Protein AF-A0A256XP53-F1 (afdb_monomer)

Solvent-accessible surface area (backbone atoms only — not comparable to full-atom values): 7440 Å² total; per-residue (Å²): 114,80,74,88,47,77,53,42,44,80,47,80,49,48,37,29,49,24,38,98,88,50,77,44,79,50,89,42,52,37,27,46,34,37,50,77,28,90,79,28,88,55,50,32,39,38,39,43,21,59,75,52,27,47,53,36,41,58,83,42,72,49,48,24,40,36,38,28,53,75,47,19,35,37,41,33,50,75,62,89,32,50,25,71,87,81,65,47,53,44,55,34,40,36,44,38,18,52,67,62,14,58,54,66,29,70,75,39,70,50,61,30,41,40,39,22,36,71,41,9,37,34,38,37,60,47,68,77,51,43,51,47,47,48,64,55,53,51,63,69,73,78,108

Foldseek 3Di:
DPPDDPQWAWAPKWKWFDAPPDIHTFDWTKTFHCDPPPPRPATWIWTQGQQCCLFAPAPDKFKFKWFQDQQKIKTATPDWTARNPPRTITGIMIIGGNVLSPLLHHGDMAMWMWHHRRRTIIIHGPPVSRVSVCVVVVVVVVD

Secondary structure (DSSP, 8-state):
---S-TTEEEE--EEEEE-SS-EEEE--EEEEE-TTSTT-SS-EEEEE-GGGGGTS-TT-EEEEEEEEETTEEEEEESS-EE-TTT--EE-EEEEE-HHHHHHH-TT-EEEEEEEEETTEEEEEPPHHHHHHHHHHHHHHH--

pLDDT: mean 87.46, std 10.66, range [42.25, 97.56]

Radius of gyration: 14.32 Å; Cα contacts (8 Å, |Δi|>4): 340; chains: 1; bounding box: 31×29×40 Å

Mean predicted aligned error: 5.29 Å

Structure (mmCIF, N/CA/C/O backbone):
data_AF-A0A256XP53-F1
#
_entry.id   AF-A0A256XP53-F1
#
loop_
_atom_site.group_PDB
_atom_site.id
_atom_site.type_symbol
_atom_site.label_atom_id
_atom_site.label_alt_id
_atom_site.label_comp_id
_atom_site.label_asym_id
_atom_site.label_entity_id
_atom_site.label_seq_id
_atom_site.pdbx_PDB_ins_code
_atom_site.Cartn_x
_atom_site.Cartn_y
_atom_site.Cartn_z
_atom_site.occupancy
_atom_site.B_iso_or_equiv
_atom_site.auth_seq_id
_atom_site.auth_comp_id
_atom_site.auth_asym_id
_atom_site.auth_atom_id
_atom_site.pdbx_PDB_model_num
ATOM 1 N N . MET A 1 1 ? 7.093 -15.272 1.896 1.00 51.28 1 MET A N 1
ATOM 2 C CA . MET A 1 1 ? 5.644 -15.003 2.001 1.00 51.28 1 MET A CA 1
ATOM 3 C C . MET A 1 1 ? 5.202 -15.501 3.355 1.00 51.28 1 MET A C 1
ATOM 5 O O . MET A 1 1 ? 5.657 -16.571 3.744 1.00 51.28 1 MET A O 1
ATOM 9 N N . THR A 1 2 ? 4.457 -14.698 4.109 1.00 56.78 2 THR A N 1
ATOM 10 C CA . THR A 1 2 ? 4.127 -15.032 5.507 1.00 56.78 2 THR A CA 1
ATOM 11 C C . THR A 1 2 ? 2.700 -15.540 5.680 1.00 56.78 2 THR A C 1
ATOM 13 O O . THR A 1 2 ? 2.356 -15.898 6.799 1.00 56.78 2 THR A O 1
ATOM 16 N N . GLY A 1 3 ? 1.909 -15.630 4.599 1.00 58.72 3 GLY A N 1
ATOM 17 C CA . GLY A 1 3 ? 0.571 -16.235 4.607 1.00 58.72 3 GLY A CA 1
ATOM 18 C C . GLY A 1 3 ? -0.399 -15.561 5.589 1.00 58.72 3 GLY A C 1
ATOM 19 O O . GLY A 1 3 ? -0.042 -14.548 6.211 1.00 58.72 3 GLY A O 1
ATOM 20 N N . PRO A 1 4 ? -1.624 -16.089 5.744 1.00 64.00 4 PRO A N 1
ATOM 21 C CA . PRO A 1 4 ? -2.510 -15.701 6.832 1.00 64.00 4 PRO A CA 1
ATOM 22 C C . PRO A 1 4 ? -1.939 -16.210 8.164 1.00 64.00 4 PRO A C 1
ATOM 24 O O . PRO A 1 4 ? -1.595 -17.381 8.312 1.00 64.00 4 PRO A O 1
ATOM 27 N N . GLY A 1 5 ? -1.825 -15.314 9.139 1.00 66.88 5 GLY A N 1
ATOM 28 C CA . GLY A 1 5 ? -1.360 -15.607 10.493 1.00 66.88 5 GLY A CA 1
ATOM 29 C C . GLY A 1 5 ? -2.073 -14.703 11.501 1.00 66.88 5 GLY A C 1
ATOM 30 O O . GLY A 1 5 ? -2.759 -13.765 11.084 1.00 66.88 5 GLY A O 1
ATOM 31 N N . PRO A 1 6 ? -1.934 -14.950 12.816 1.00 66.62 6 PRO A N 1
ATOM 32 C CA . PRO A 1 6 ? -2.595 -14.146 13.842 1.00 66.62 6 PRO A CA 1
ATOM 33 C C . PRO A 1 6 ? -2.339 -12.648 13.619 1.00 66.62 6 PRO A C 1
ATOM 35 O O . PRO A 1 6 ? -1.186 -12.236 13.478 1.00 66.62 6 PRO A O 1
ATOM 38 N N . GLY A 1 7 ? -3.413 -11.851 13.544 1.00 75.25 7 GLY A N 1
ATOM 39 C CA . GLY A 1 7 ? -3.369 -10.398 13.323 1.00 75.25 7 GLY A CA 1
ATOM 40 C C . GLY A 1 7 ? -3.162 -9.923 11.882 1.00 75.25 7 GLY A C 1
ATOM 41 O O . GLY A 1 7 ? -2.980 -8.722 11.669 1.00 75.25 7 GLY A O 1
ATOM 42 N N . LYS A 1 8 ? -3.199 -10.825 10.895 1.00 83.06 8 LYS A N 1
ATOM 43 C CA . LYS A 1 8 ? -3.342 -10.468 9.480 1.00 83.06 8 LYS A CA 1
ATOM 44 C C . LYS A 1 8 ? -4.773 -10.686 9.021 1.00 83.06 8 LYS A C 1
ATOM 46 O O . LYS A 1 8 ? -5.253 -11.814 8.973 1.00 83.06 8 LYS A O 1
ATOM 51 N N . ILE A 1 9 ? -5.418 -9.599 8.637 1.00 88.00 9 ILE A N 1
ATOM 52 C CA . ILE A 1 9 ? -6.801 -9.60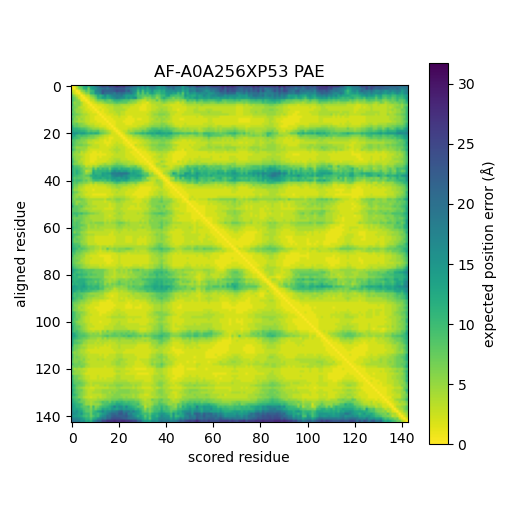0 8.179 1.00 88.00 9 ILE A CA 1
ATOM 53 C C . ILE A 1 9 ? -6.803 -9.583 6.650 1.00 88.00 9 ILE A C 1
ATOM 55 O O . ILE A 1 9 ? -6.280 -8.622 6.079 1.00 88.00 9 ILE A O 1
ATOM 59 N N . PRO A 1 10 ? -7.324 -10.623 5.975 1.00 90.69 10 PRO A N 1
ATOM 60 C CA . PRO A 1 10 ? -7.422 -10.630 4.522 1.00 90.69 10 PRO A CA 1
ATOM 61 C C . PRO A 1 10 ? -8.425 -9.577 4.054 1.00 90.69 10 PRO A C 1
ATOM 63 O O . PRO A 1 10 ? -9.488 -9.421 4.648 1.00 90.69 10 PRO A O 1
ATOM 66 N N . LEU A 1 11 ? -8.086 -8.874 2.977 1.00 91.12 11 LEU A N 1
ATOM 67 C CA . LEU A 1 11 ? -8.957 -7.893 2.340 1.00 91.12 11 LEU A CA 1
ATOM 68 C C . LEU A 1 11 ? -9.340 -8.381 0.947 1.00 91.12 11 LEU A C 1
ATOM 70 O O . LEU A 1 11 ? -8.467 -8.773 0.168 1.00 91.12 11 LEU A O 1
ATOM 74 N N . ASP A 1 12 ? -10.627 -8.292 0.604 1.00 92.69 12 ASP A N 1
ATOM 75 C CA . ASP A 1 12 ? -11.055 -8.461 -0.785 1.00 92.69 12 ASP A CA 1
ATOM 76 C C . ASP A 1 12 ? -10.555 -7.263 -1.598 1.00 92.69 12 ASP A C 1
ATOM 78 O O . ASP A 1 12 ? -11.056 -6.134 -1.484 1.00 92.69 12 ASP A O 1
ATOM 82 N N . ALA A 1 13 ? -9.481 -7.493 -2.353 1.00 95.12 13 ALA A N 1
ATOM 83 C CA . ALA A 1 13 ? -8.784 -6.451 -3.073 1.00 95.12 13 ALA A CA 1
ATOM 84 C C . ALA A 1 13 ? -8.231 -6.934 -4.414 1.00 95.12 13 ALA A C 1
ATOM 86 O O . ALA A 1 13 ? -7.671 -8.021 -4.546 1.00 95.12 13 ALA A O 1
ATOM 87 N N . LYS A 1 14 ? -8.309 -6.062 -5.421 1.00 96.31 14 LYS A N 1
ATOM 88 C CA . LYS A 1 14 ? -7.642 -6.249 -6.716 1.00 96.31 14 LYS A CA 1
ATOM 89 C C . LYS A 1 14 ? -6.512 -5.245 -6.854 1.00 96.31 14 LYS A C 1
ATOM 91 O O . LYS A 1 14 ? -6.719 -4.040 -6.706 1.00 96.31 14 LYS A O 1
ATOM 96 N N . VAL A 1 15 ? -5.323 -5.732 -7.186 1.00 96.12 15 VAL A N 1
ATOM 97 C CA . VAL A 1 15 ? -4.121 -4.902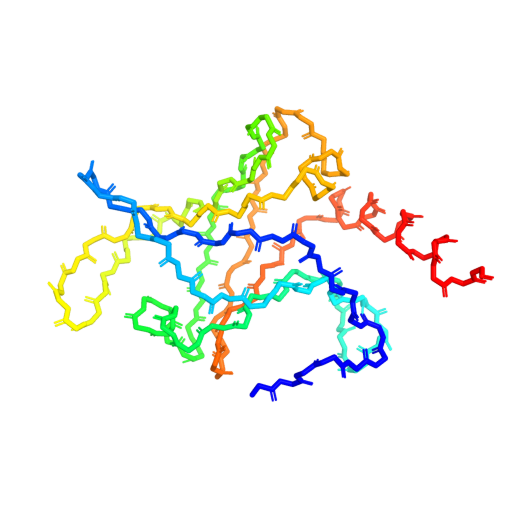 -7.285 1.00 96.12 15 VAL A CA 1
ATOM 98 C C . VAL A 1 15 ? -3.726 -4.696 -8.743 1.00 96.12 15 VAL A C 1
ATOM 100 O O . VAL A 1 15 ? -3.781 -5.613 -9.565 1.00 96.12 15 VAL A O 1
ATOM 103 N N . TYR A 1 16 ? -3.329 -3.468 -9.073 1.00 94.94 16 TYR A N 1
ATOM 104 C CA . TYR A 1 16 ? -2.917 -3.106 -10.421 1.00 94.94 16 TYR A CA 1
ATOM 105 C C . TYR A 1 16 ? -1.682 -2.215 -10.423 1.00 94.94 16 TYR A C 1
ATOM 107 O O . TYR A 1 16 ? -1.628 -1.201 -9.725 1.00 94.94 16 TYR A O 1
ATOM 115 N N . LEU A 1 17 ? -0.737 -2.532 -11.301 1.00 92.44 17 LEU A N 1
ATOM 116 C CA . LEU A 1 17 ? 0.361 -1.647 -11.666 1.00 92.44 17 LEU A CA 1
ATOM 117 C C . LEU A 1 17 ? -0.061 -0.818 -12.871 1.00 92.44 17 LEU A C 1
ATOM 119 O O . LEU A 1 17 ? -0.601 -1.340 -13.845 1.00 92.44 17 LEU A O 1
ATOM 123 N N . THR A 1 18 ? 0.174 0.488 -12.823 1.00 92.75 18 THR A N 1
ATOM 124 C CA . THR A 1 18 ? -0.179 1.368 -13.941 1.00 92.75 18 THR A CA 1
ATOM 125 C C . THR A 1 18 ? 1.032 2.117 -14.463 1.00 92.75 18 THR A C 1
ATOM 127 O O . THR A 1 18 ? 1.825 2.679 -13.702 1.00 92.75 18 THR A O 1
ATOM 130 N N . SER A 1 19 ? 1.146 2.140 -15.785 1.00 88.44 19 SER A N 1
ATOM 131 C CA . SER A 1 19 ? 2.053 2.995 -16.538 1.00 88.44 19 SER A CA 1
ATOM 132 C C . SER A 1 19 ? 1.265 4.141 -17.179 1.00 88.44 19 SER A C 1
ATOM 134 O O . SER A 1 19 ? 0.075 4.319 -16.918 1.00 88.44 19 SER A O 1
ATOM 136 N N . THR A 1 20 ? 1.915 4.948 -18.019 1.00 85.38 20 THR A N 1
ATOM 137 C CA . THR A 1 20 ? 1.233 6.018 -18.767 1.00 85.38 20 THR A CA 1
ATOM 138 C C . THR A 1 20 ? 0.124 5.479 -19.683 1.00 85.38 20 THR A C 1
ATOM 140 O O . THR A 1 20 ? -0.893 6.143 -19.844 1.00 85.38 20 THR A O 1
ATOM 143 N N . PHE A 1 21 ? 0.300 4.287 -20.261 1.00 82.44 21 PHE A N 1
ATOM 144 C CA . PHE A 1 21 ? -0.568 3.777 -21.334 1.00 82.44 21 PHE A CA 1
ATOM 145 C C . PHE A 1 21 ? -1.260 2.452 -21.003 1.00 82.44 21 PHE A C 1
ATOM 147 O O . PHE A 1 21 ? -2.072 1.977 -21.790 1.00 82.44 21 PHE A O 1
ATOM 154 N N . ARG A 1 22 ? -0.917 1.811 -19.880 1.00 86.50 22 ARG A N 1
ATOM 155 C CA . ARG A 1 22 ? -1.426 0.478 -19.531 1.00 86.50 22 ARG A CA 1
ATOM 156 C C . ARG A 1 22 ? -1.728 0.367 -18.039 1.00 86.50 22 ARG A C 1
ATOM 158 O O . ARG A 1 22 ? -1.037 0.953 -17.207 1.00 86.50 22 ARG A O 1
ATOM 165 N N . ARG A 1 23 ? -2.741 -0.437 -17.713 1.00 89.62 23 ARG A N 1
ATOM 166 C CA . ARG A 1 23 ? -3.055 -0.916 -16.362 1.00 89.62 23 ARG A CA 1
ATOM 167 C C . ARG A 1 23 ? -2.951 -2.436 -16.386 1.00 89.62 23 ARG A C 1
ATOM 169 O O . ARG A 1 23 ? -3.724 -3.084 -17.079 1.00 89.62 23 ARG A O 1
ATOM 176 N N . LEU A 1 24 ? -1.991 -2.979 -15.652 1.00 90.44 24 LEU A N 1
ATOM 177 C CA . LEU A 1 24 ? -1.761 -4.410 -15.524 1.00 90.44 24 LEU A CA 1
ATOM 178 C C . LEU A 1 24 ? -2.343 -4.880 -14.194 1.00 90.44 24 LEU A C 1
ATOM 180 O O . LEU A 1 24 ? -1.952 -4.370 -13.145 1.00 90.44 24 LEU A O 1
ATOM 184 N N . ARG A 1 25 ? -3.281 -5.828 -14.234 1.00 92.75 25 ARG A N 1
ATOM 185 C CA . ARG A 1 25 ? -3.745 -6.522 -13.028 1.00 92.75 25 ARG A CA 1
ATOM 186 C C . ARG A 1 25 ? -2.692 -7.550 -12.632 1.00 92.75 25 ARG A C 1
ATOM 188 O O . ARG A 1 25 ? -2.268 -8.325 -13.482 1.00 92.75 25 ARG A O 1
ATOM 195 N N . ILE A 1 26 ? -2.313 -7.552 -11.361 1.00 91.69 26 ILE A N 1
ATOM 196 C CA . ILE A 1 26 ? -1.389 -8.530 -10.781 1.00 91.69 26 ILE A CA 1
ATOM 197 C C . ILE A 1 26 ? -2.121 -9.338 -9.711 1.00 91.69 26 ILE A C 1
ATOM 199 O O . ILE A 1 26 ? -3.018 -8.814 -9.042 1.00 91.69 26 ILE A O 1
ATOM 203 N N . ASN A 1 27 ? -1.810 -10.631 -9.620 1.00 91.56 27 ASN A N 1
ATOM 204 C CA . ASN A 1 27 ? -2.493 -11.530 -8.701 1.00 91.56 27 ASN A CA 1
ATOM 205 C C . ASN A 1 27 ? -1.836 -11.447 -7.327 1.00 91.56 27 ASN A C 1
ATOM 207 O O . ASN A 1 27 ? -0.803 -12.063 -7.096 1.00 91.56 27 ASN A O 1
ATOM 211 N N . CYS A 1 28 ? -2.430 -10.656 -6.441 1.00 92.94 28 CYS A N 1
ATOM 212 C CA . CYS A 1 28 ? -1.8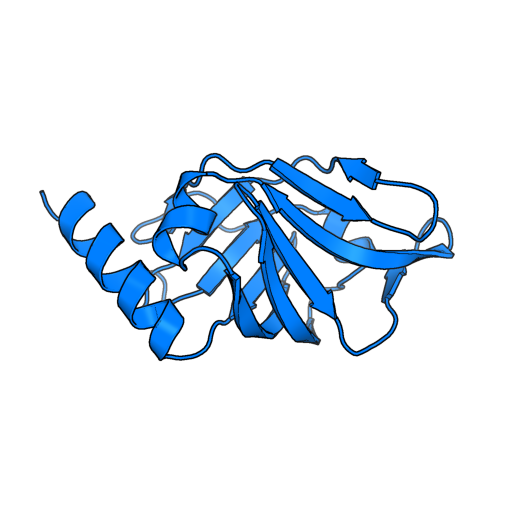56 -10.385 -5.137 1.00 92.94 28 CYS A CA 1
ATOM 213 C C . CYS A 1 28 ? -2.858 -10.688 -4.036 1.00 92.94 28 CYS A C 1
ATOM 215 O O . CYS A 1 28 ? -4.045 -10.390 -4.173 1.00 92.94 28 CYS A O 1
ATOM 217 N N . GLU A 1 29 ? -2.348 -11.176 -2.916 1.00 94.50 29 GLU A N 1
ATOM 218 C CA . GLU A 1 29 ? -3.099 -11.246 -1.672 1.00 94.50 29 GLU A CA 1
ATOM 219 C C . GLU A 1 29 ? -2.832 -9.979 -0.860 1.00 94.50 29 GLU A C 1
ATOM 221 O O . GLU A 1 29 ? -1.687 -9.537 -0.721 1.00 94.50 29 GLU A O 1
ATOM 226 N N . VAL A 1 30 ? -3.892 -9.364 -0.343 1.00 94.56 30 VAL A N 1
ATOM 227 C CA . VAL A 1 30 ? -3.795 -8.108 0.400 1.00 94.56 30 VAL A CA 1
ATOM 228 C C . VAL A 1 30 ? -4.261 -8.339 1.824 1.00 94.56 30 VAL A C 1
ATOM 230 O O . VAL A 1 30 ? -5.346 -8.869 2.052 1.00 94.56 30 VAL A O 1
ATOM 233 N N . TYR A 1 31 ? -3.444 -7.914 2.781 1.00 92.56 31 TYR A N 1
ATOM 234 C CA . TYR A 1 31 ? -3.701 -8.114 4.198 1.00 92.56 31 TYR A CA 1
ATOM 235 C C . TYR A 1 31 ? -3.526 -6.808 4.964 1.00 92.56 31 TYR A C 1
ATOM 237 O O . TYR A 1 31 ? -2.552 -6.085 4.758 1.00 92.56 31 TYR A O 1
ATOM 245 N N . LEU A 1 32 ? -4.415 -6.518 5.907 1.00 90.75 32 LEU A N 1
ATOM 246 C CA . LEU A 1 32 ? -4.128 -5.545 6.951 1.00 90.75 32 LEU A CA 1
ATOM 247 C C . LEU A 1 32 ? -3.399 -6.256 8.090 1.00 90.75 32 LEU A C 1
ATOM 249 O O . LEU A 1 32 ? -3.952 -7.134 8.745 1.00 90.75 32 LEU A O 1
ATOM 253 N N . HIS A 1 33 ? -2.155 -5.869 8.332 1.00 88.38 33 HIS A N 1
ATOM 254 C CA . HIS A 1 33 ? -1.339 -6.437 9.390 1.00 88.38 33 HIS A CA 1
ATOM 255 C C . HIS A 1 33 ? -1.396 -5.527 10.614 1.00 88.38 33 HIS A C 1
ATOM 257 O O . HIS A 1 33 ? -0.915 -4.393 10.569 1.00 88.38 33 HIS A O 1
ATOM 263 N N . LEU A 1 34 ? -2.009 -6.000 11.699 1.00 83.81 34 LEU A N 1
ATOM 264 C CA . LEU A 1 34 ? -2.213 -5.220 12.914 1.00 83.81 34 LEU A CA 1
ATOM 265 C C . LEU A 1 34 ? -0.951 -5.146 13.783 1.00 83.81 34 LEU A C 1
ATOM 267 O O . LEU A 1 34 ? -0.208 -6.113 13.940 1.00 83.81 34 LEU A O 1
ATOM 271 N N . LYS A 1 35 ? -0.731 -3.980 14.399 1.00 82.06 35 LYS A N 1
ATOM 272 C CA . LYS A 1 35 ? 0.315 -3.768 15.405 1.00 82.06 35 LYS A CA 1
ATOM 273 C C . LYS A 1 35 ? 0.170 -4.766 16.560 1.00 82.06 35 LYS A C 1
ATOM 275 O O . LYS A 1 35 ? -0.934 -5.014 17.025 1.00 82.06 35 LYS A O 1
ATOM 280 N N . GLY A 1 36 ? 1.297 -5.254 17.074 1.00 74.62 36 GLY A N 1
ATOM 281 C CA . GLY A 1 36 ? 1.353 -6.156 18.231 1.00 74.62 36 GLY A CA 1
ATOM 282 C C . GLY A 1 36 ? 1.260 -7.635 17.861 1.00 74.62 36 GLY A C 1
ATOM 283 O O . GLY A 1 36 ? 1.685 -8.480 18.642 1.00 74.62 36 GLY A O 1
ATOM 284 N N . TYR A 1 37 ? 0.820 -7.941 16.644 1.00 70.56 37 TYR A N 1
ATOM 285 C CA . TYR A 1 37 ? 0.790 -9.292 16.107 1.00 70.56 37 TYR A CA 1
ATOM 286 C C . TYR A 1 37 ? 2.011 -9.559 15.228 1.00 70.56 37 TYR A C 1
ATOM 288 O O . TYR A 1 37 ? 2.519 -8.649 14.577 1.00 70.56 37 TYR A O 1
ATOM 296 N N . SER A 1 38 ? 2.526 -10.793 15.239 1.00 72.00 38 SER A N 1
ATOM 297 C CA . SER A 1 38 ? 3.674 -11.228 14.419 1.00 72.00 38 SER A CA 1
ATOM 298 C C . SER A 1 38 ? 4.875 -10.254 14.425 1.00 72.00 38 SER A C 1
ATOM 300 O O . SER A 1 38 ? 5.524 -10.035 13.404 1.00 72.00 38 SER A O 1
ATOM 302 N N . HIS A 1 39 ? 5.165 -9.640 15.582 1.00 70.69 39 HIS A N 1
ATOM 303 C CA . HIS A 1 39 ? 6.199 -8.607 15.787 1.00 70.69 39 HIS A CA 1
ATOM 304 C C . HIS A 1 39 ? 6.012 -7.286 15.009 1.00 70.69 39 HIS A C 1
ATOM 306 O O . HIS A 1 39 ? 6.930 -6.457 14.964 1.00 70.69 39 HIS A O 1
ATOM 312 N N . ALA A 1 40 ? 4.832 -7.027 14.439 1.00 71.88 40 ALA A N 1
ATOM 313 C CA . ALA A 1 40 ? 4.526 -5.769 13.774 1.00 71.88 40 ALA A CA 1
ATOM 314 C C . ALA A 1 40 ? 4.531 -4.605 14.778 1.00 71.88 40 ALA A C 1
ATOM 316 O O . ALA A 1 40 ? 3.662 -4.475 15.643 1.00 71.88 40 ALA A O 1
ATOM 317 N N . ARG A 1 41 ? 5.513 -3.707 14.644 1.00 76.00 41 ARG A N 1
ATOM 318 C CA . ARG A 1 41 ? 5.623 -2.503 15.489 1.00 76.00 41 ARG A CA 1
ATOM 319 C C . ARG A 1 41 ? 4.553 -1.455 15.172 1.00 76.00 41 ARG A C 1
ATOM 321 O O . ARG A 1 41 ? 4.221 -0.641 16.033 1.00 76.00 41 ARG A O 1
ATOM 328 N N . VAL A 1 42 ? 4.025 -1.474 13.949 1.00 82.56 42 VAL A N 1
ATOM 329 C CA . VAL A 1 42 ? 2.987 -0.569 13.441 1.00 82.56 42 VAL A CA 1
ATOM 330 C C . VAL A 1 42 ? 2.036 -1.336 12.527 1.00 82.56 42 VAL A C 1
ATOM 332 O O . VAL A 1 42 ? 2.470 -2.253 11.826 1.00 82.56 42 VAL A O 1
ATOM 335 N N . THR A 1 43 ? 0.761 -0.941 12.513 1.00 86.12 43 THR A N 1
ATOM 336 C CA . THR A 1 43 ? -0.198 -1.479 11.543 1.00 86.12 43 THR A CA 1
ATOM 337 C C . THR A 1 43 ? 0.200 -1.032 10.136 1.00 86.12 43 THR A C 1
ATOM 339 O O . THR A 1 43 ? 0.605 0.115 9.942 1.00 86.12 43 THR A O 1
ATOM 342 N N . HIS A 1 44 ? 0.115 -1.925 9.158 1.00 91.56 44 HIS A N 1
ATOM 343 C CA . HIS A 1 44 ? 0.433 -1.637 7.759 1.00 91.56 44 HIS A CA 1
ATOM 344 C C . HIS A 1 44 ? -0.387 -2.526 6.821 1.00 91.56 44 HIS A C 1
ATOM 346 O O . HIS A 1 44 ? -0.912 -3.557 7.233 1.00 91.56 44 HIS A O 1
ATOM 352 N N . LEU A 1 45 ? -0.503 -2.116 5.559 1.00 93.88 45 LEU A N 1
ATOM 353 C CA . LEU A 1 45 ? -1.124 -2.925 4.513 1.00 93.88 45 LEU A CA 1
ATOM 354 C C . LEU A 1 45 ? -0.049 -3.759 3.821 1.00 93.88 45 LEU A C 1
ATOM 356 O O . LEU A 1 45 ? 0.840 -3.208 3.177 1.00 93.88 45 LEU A O 1
ATOM 360 N N . ASP A 1 46 ? -0.138 -5.069 3.938 1.00 94.62 46 ASP A N 1
ATOM 361 C CA . ASP A 1 46 ? 0.682 -6.022 3.212 1.00 94.62 46 ASP A CA 1
ATOM 362 C C . ASP A 1 46 ? 0.058 -6.327 1.848 1.00 94.62 46 ASP A C 1
ATOM 364 O O . ASP A 1 46 ? -1.135 -6.590 1.740 1.00 94.62 46 ASP A O 1
ATOM 368 N N . ILE A 1 47 ? 0.879 -6.305 0.800 1.00 95.12 47 ILE A N 1
ATOM 369 C CA . ILE A 1 47 ? 0.515 -6.736 -0.551 1.00 95.12 47 ILE A CA 1
ATOM 370 C C . ILE A 1 47 ? 1.514 -7.824 -0.938 1.00 95.12 47 ILE A C 1
ATOM 372 O O . ILE A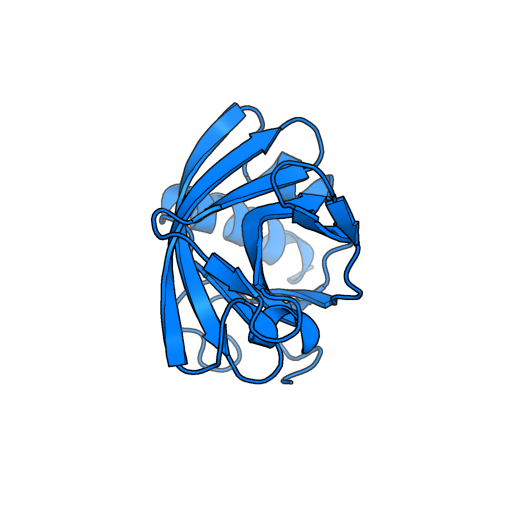 1 47 ? 2.672 -7.533 -1.249 1.00 95.12 47 ILE A O 1
ATOM 376 N N . GLU A 1 48 ? 1.090 -9.081 -0.855 1.00 94.19 48 GLU A N 1
ATOM 377 C CA . GLU A 1 48 ? 1.909 -10.260 -1.142 1.00 94.19 48 GLU A CA 1
ATOM 378 C C . GLU A 1 48 ? 1.717 -10.660 -2.607 1.00 94.19 48 GLU A C 1
ATOM 380 O O . GLU A 1 48 ? 0.632 -11.048 -3.030 1.00 94.19 48 GLU A O 1
ATOM 385 N N . CYS A 1 49 ? 2.765 -10.435 -3.400 1.00 90.62 49 CYS A N 1
ATOM 386 C CA . CYS A 1 49 ? 2.766 -10.520 -4.855 1.00 90.62 49 CYS A CA 1
ATOM 387 C C . CYS A 1 49 ? 4.218 -10.554 -5.365 1.00 90.62 49 CYS A C 1
ATOM 389 O O . CYS A 1 49 ? 4.873 -9.506 -5.405 1.00 90.62 49 CYS A O 1
ATOM 391 N N . PRO A 1 50 ? 4.787 -11.717 -5.713 1.00 90.00 50 PRO A N 1
ATOM 392 C CA . PRO A 1 50 ? 6.167 -11.802 -6.195 1.00 90.00 50 PRO A CA 1
ATOM 393 C C . PRO A 1 50 ? 6.465 -10.871 -7.381 1.00 90.00 50 PRO A C 1
ATOM 395 O O . PRO A 1 50 ? 7.528 -10.256 -7.431 1.00 90.00 50 PRO A O 1
ATOM 398 N N . GLU A 1 51 ? 5.500 -10.674 -8.279 1.00 88.88 51 GLU A N 1
ATOM 399 C CA . GLU A 1 51 ? 5.605 -9.813 -9.459 1.00 88.88 51 GLU A CA 1
ATOM 400 C C . GLU A 1 51 ? 5.864 -8.349 -9.085 1.00 88.88 51 GLU A C 1
ATOM 402 O O . GLU A 1 51 ? 6.571 -7.634 -9.799 1.00 88.88 51 GLU A O 1
ATOM 407 N N . VAL A 1 52 ? 5.368 -7.884 -7.929 1.00 89.62 52 VAL A N 1
ATOM 408 C CA . VAL A 1 52 ? 5.621 -6.503 -7.497 1.00 89.62 52 VAL A CA 1
ATOM 409 C C . VAL A 1 52 ? 7.093 -6.275 -7.146 1.00 89.62 52 VAL A C 1
ATOM 411 O O . VAL A 1 52 ? 7.560 -5.137 -7.204 1.00 89.62 52 VAL A O 1
ATOM 414 N N . ASN A 1 53 ? 7.867 -7.329 -6.852 1.00 91.44 53 ASN A N 1
ATOM 415 C CA . ASN A 1 53 ? 9.297 -7.193 -6.584 1.00 91.44 53 ASN A CA 1
ATOM 416 C C . ASN A 1 53 ? 10.126 -6.819 -7.819 1.00 91.44 53 ASN A C 1
ATOM 418 O O . ASN A 1 53 ? 11.199 -6.234 -7.656 1.00 91.44 53 ASN A O 1
ATOM 422 N N . ASN A 1 54 ? 9.603 -7.022 -9.034 1.00 89.19 54 ASN A N 1
ATOM 423 C CA . ASN A 1 54 ? 10.220 -6.505 -10.262 1.00 89.19 54 ASN A CA 1
ATOM 424 C C . ASN A 1 54 ? 10.216 -4.969 -10.313 1.00 89.19 54 ASN A C 1
ATOM 426 O O . ASN A 1 54 ? 11.019 -4.370 -11.030 1.00 89.19 54 ASN A O 1
ATOM 430 N N . VAL A 1 55 ? 9.335 -4.333 -9.534 1.00 88.94 55 VAL A N 1
ATOM 431 C CA . VAL A 1 55 ? 9.176 -2.876 -9.423 1.00 88.94 55 VAL A CA 1
ATOM 432 C C . VAL A 1 55 ? 9.725 -2.357 -8.088 1.00 88.94 55 VAL A C 1
ATOM 434 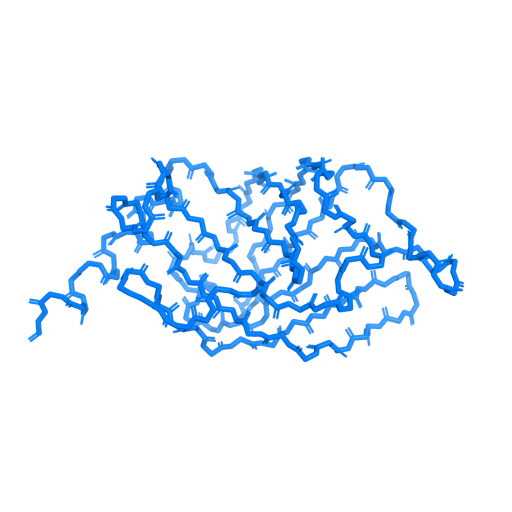O O . VAL A 1 55 ? 10.383 -1.316 -8.041 1.00 88.94 55 VAL A O 1
ATOM 437 N N . PHE A 1 56 ? 9.486 -3.096 -7.004 1.00 90.50 56 PHE A N 1
ATOM 438 C CA . PHE A 1 56 ? 9.945 -2.820 -5.643 1.00 90.50 56 PHE A CA 1
ATOM 439 C C . PHE A 1 56 ? 10.727 -4.011 -5.079 1.00 90.50 56 PHE A C 1
ATOM 441 O O . PHE A 1 56 ? 10.163 -4.835 -4.350 1.00 90.50 56 PHE A O 1
ATOM 448 N N . PRO A 1 57 ? 12.030 -4.115 -5.383 1.00 90.69 57 PRO A N 1
ATOM 449 C CA . PRO A 1 57 ? 12.852 -5.205 -4.881 1.00 90.69 57 PRO A CA 1
ATOM 450 C C . PRO A 1 57 ? 12.893 -5.238 -3.344 1.00 90.69 57 PRO A C 1
ATOM 452 O O . PRO A 1 57 ? 12.801 -4.178 -2.705 1.00 90.69 57 PRO A O 1
ATOM 455 N N . PRO A 1 58 ? 13.081 -6.419 -2.735 1.00 92.38 58 PRO A N 1
ATOM 456 C CA . PRO A 1 58 ? 13.259 -6.547 -1.293 1.00 92.38 58 PRO A CA 1
ATOM 457 C C . PRO A 1 58 ? 14.377 -5.638 -0.767 1.00 92.38 58 PRO A C 1
ATOM 459 O O . PRO A 1 58 ? 15.406 -5.464 -1.419 1.00 92.38 58 PRO A O 1
ATOM 462 N N . GLY A 1 59 ? 14.162 -5.027 0.400 1.00 89.81 59 GLY A N 1
ATOM 463 C CA . GLY A 1 59 ? 15.128 -4.107 1.015 1.00 89.81 59 GLY A CA 1
ATOM 464 C C . GLY A 1 59 ? 15.116 -2.688 0.433 1.00 89.81 59 GLY A C 1
ATOM 465 O O . GLY A 1 59 ? 15.786 -1.802 0.961 1.00 89.81 59 GLY A O 1
ATOM 466 N N . THR A 1 60 ? 14.328 -2.430 -0.616 1.00 91.81 60 THR A N 1
ATOM 467 C CA . THR A 1 60 ? 14.110 -1.067 -1.114 1.00 91.81 60 THR A CA 1
ATOM 468 C C . THR A 1 60 ? 12.962 -0.385 -0.382 1.00 91.81 60 THR A C 1
ATOM 470 O O . THR A 1 60 ? 12.059 -1.032 0.146 1.00 91.81 60 THR A O 1
ATOM 473 N N . ASN A 1 61 ? 12.974 0.945 -0.361 1.00 93.56 61 ASN A N 1
ATOM 474 C CA . ASN A 1 61 ? 11.871 1.727 0.179 1.00 93.56 61 ASN A CA 1
ATOM 475 C C . ASN A 1 61 ? 11.591 2.977 -0.657 1.00 93.56 61 ASN A C 1
ATOM 477 O O . ASN A 1 61 ? 12.413 3.404 -1.477 1.00 93.56 61 ASN A O 1
ATOM 481 N N . ALA A 1 62 ? 10.400 3.537 -0.489 1.00 94.56 62 ALA A N 1
ATOM 482 C CA . ALA A 1 62 ? 9.994 4.800 -1.077 1.00 94.56 62 ALA A CA 1
ATOM 483 C C . ALA A 1 62 ? 8.943 5.485 -0.206 1.00 94.56 62 ALA A C 1
ATOM 485 O O . ALA A 1 62 ? 8.265 4.847 0.593 1.00 94.56 62 ALA A O 1
ATOM 4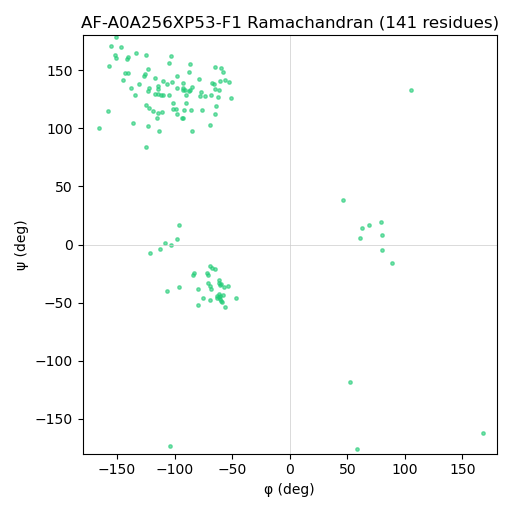86 N N . TYR A 1 63 ? 8.754 6.776 -0.445 1.00 96.38 63 TYR A N 1
ATOM 487 C CA . TYR A 1 63 ? 7.548 7.480 -0.033 1.00 96.38 63 TYR A CA 1
ATOM 488 C C . TYR A 1 63 ? 6.663 7.737 -1.250 1.00 96.38 63 TYR A C 1
ATOM 490 O O . TYR A 1 63 ? 7.142 7.778 -2.389 1.00 96.38 63 TYR A O 1
ATOM 498 N N . GLY A 1 64 ? 5.369 7.903 -1.009 1.00 96.69 64 GLY A N 1
ATOM 499 C CA . GLY A 1 64 ? 4.399 8.214 -2.047 1.00 96.69 64 GLY A CA 1
ATOM 500 C C . GLY A 1 64 ? 3.167 8.924 -1.510 1.00 96.69 64 GLY A C 1
ATOM 501 O O . GLY A 1 64 ? 2.957 9.014 -0.301 1.00 96.69 64 GLY A O 1
ATOM 502 N N . PHE A 1 65 ? 2.330 9.413 -2.421 1.00 97.56 65 PHE A N 1
ATOM 503 C CA . PHE A 1 65 ? 0.997 9.890 -2.079 1.00 97.56 65 PHE A CA 1
ATOM 504 C C . PHE A 1 65 ? 0.010 8.732 -2.052 1.00 97.56 65 PHE A C 1
ATOM 506 O O . PHE A 1 65 ? -0.035 7.940 -2.988 1.00 97.56 65 PHE A O 1
ATOM 513 N N . LEU A 1 66 ? -0.830 8.710 -1.026 1.00 97.25 66 LEU A N 1
ATOM 514 C CA . LEU A 1 66 ? -2.087 7.980 -1.006 1.00 97.25 66 LEU A CA 1
ATOM 515 C C . LEU A 1 66 ? -3.210 8.911 -1.458 1.00 97.25 66 LEU A C 1
ATOM 517 O O . LEU A 1 66 ? -3.305 10.041 -0.971 1.00 97.25 66 LEU A O 1
ATOM 521 N N . LYS A 1 67 ? -4.081 8.431 -2.344 1.00 96.94 67 LYS A N 1
ATOM 522 C CA . LYS A 1 67 ? -5.341 9.097 -2.698 1.00 96.94 67 LYS A CA 1
ATOM 523 C C . LYS A 1 67 ? -6.472 8.081 -2.722 1.00 96.94 67 LYS A C 1
ATOM 525 O O . LYS A 1 67 ? -6.359 7.079 -3.417 1.00 96.94 67 LYS A O 1
ATOM 530 N N . VAL A 1 68 ? -7.565 8.359 -2.024 1.00 95.88 68 VAL A N 1
ATOM 531 C CA . VAL A 1 68 ? -8.783 7.538 -2.094 1.00 95.88 68 VAL A CA 1
ATOM 532 C C . VAL A 1 68 ? -9.692 8.078 -3.197 1.00 95.88 68 VAL A C 1
ATOM 534 O O . VAL A 1 68 ? -9.976 9.278 -3.234 1.00 95.88 68 VAL A O 1
ATOM 537 N N . LYS A 1 69 ? -10.134 7.207 -4.107 1.00 93.12 69 LYS A N 1
ATOM 538 C CA . LYS A 1 69 ? -10.969 7.537 -5.269 1.00 93.12 69 LYS A CA 1
ATOM 539 C C . LYS A 1 69 ? -12.077 6.496 -5.416 1.00 93.12 69 LYS A C 1
ATOM 541 O O . LYS A 1 69 ? -11.818 5.393 -5.882 1.00 93.12 69 LYS A O 1
ATOM 546 N N . GLY A 1 70 ? -13.308 6.854 -5.045 1.00 92.50 70 GLY A N 1
ATOM 547 C CA . GLY A 1 70 ? -14.422 5.900 -5.036 1.00 92.50 70 GLY A CA 1
ATOM 548 C C . GLY A 1 70 ? -14.041 4.650 -4.243 1.00 92.50 70 GLY A C 1
ATOM 549 O O . GLY A 1 70 ? -13.670 4.761 -3.080 1.00 92.50 70 GLY A O 1
ATOM 550 N N . ASN A 1 71 ? -14.026 3.499 -4.913 1.00 93.62 71 ASN A N 1
ATOM 551 C CA . ASN A 1 71 ? -13.821 2.184 -4.297 1.00 93.62 71 ASN A CA 1
ATOM 552 C C . ASN A 1 71 ? -12.366 1.683 -4.356 1.00 93.62 71 ASN A C 1
ATOM 554 O O . ASN A 1 71 ? -12.106 0.488 -4.224 1.00 93.62 71 ASN A O 1
ATOM 558 N N . TYR A 1 72 ? -11.402 2.564 -4.626 1.00 94.94 72 TYR A N 1
ATOM 559 C CA . TYR A 1 72 ? -9.994 2.189 -4.688 1.00 94.94 72 TYR A CA 1
ATOM 560 C C . TYR A 1 72 ? -9.079 3.253 -4.095 1.00 94.94 72 TYR A C 1
ATOM 562 O O . TYR A 1 72 ? -9.415 4.437 -3.992 1.00 94.94 72 TYR A O 1
ATOM 570 N N . ILE A 1 73 ? -7.873 2.820 -3.744 1.00 96.38 73 ILE A N 1
ATOM 571 C CA . ILE A 1 73 ? -6.782 3.695 -3.342 1.00 96.38 73 ILE A CA 1
ATOM 572 C C . ILE A 1 73 ? -5.689 3.714 -4.408 1.00 96.38 73 ILE A C 1
ATOM 574 O O . ILE A 1 73 ? -5.353 2.697 -5.012 1.00 96.38 73 ILE A O 1
ATOM 578 N N . GLU A 1 74 ? -5.126 4.894 -4.641 1.00 96.62 74 GLU A N 1
ATOM 579 C CA . GLU A 1 74 ? -3.952 5.100 -5.479 1.00 96.62 74 GLU A CA 1
ATOM 580 C C . GLU A 1 74 ? -2.745 5.371 -4.593 1.00 96.62 74 GLU A C 1
ATOM 582 O O . GLU A 1 74 ? -2.771 6.276 -3.758 1.00 96.62 74 GLU A O 1
ATOM 587 N N . ILE A 1 75 ? -1.671 4.629 -4.830 1.00 96.69 75 ILE A N 1
ATOM 588 C CA . ILE A 1 75 ? -0.366 4.848 -4.221 1.00 96.69 75 ILE A CA 1
ATOM 589 C C . ILE A 1 75 ? 0.568 5.323 -5.325 1.00 96.69 75 ILE A C 1
ATOM 591 O O . ILE A 1 75 ? 0.852 4.589 -6.271 1.00 96.69 75 ILE A O 1
ATOM 595 N N . ILE A 1 76 ? 1.015 6.572 -5.222 1.00 96.00 76 ILE A N 1
ATOM 596 C CA . ILE A 1 76 ? 1.813 7.269 -6.233 1.00 96.00 76 ILE A CA 1
ATOM 597 C C . ILE A 1 76 ? 3.204 7.529 -5.643 1.00 96.00 76 ILE A C 1
ATOM 599 O O . ILE A 1 76 ? 3.366 8.487 -4.883 1.00 96.00 76 ILE A O 1
ATOM 603 N N . PRO A 1 77 ? 4.206 6.691 -5.946 1.00 94.94 77 PRO A N 1
ATOM 604 C CA . PRO A 1 77 ? 5.568 6.852 -5.447 1.00 94.94 77 PRO A CA 1
ATOM 605 C C . PRO A 1 77 ? 6.180 8.182 -5.909 1.00 94.94 77 PRO A C 1
ATOM 607 O O . PRO A 1 77 ? 5.984 8.596 -7.051 1.00 94.94 77 PRO A O 1
ATOM 610 N N . PHE A 1 78 ? 6.934 8.858 -5.039 1.00 93.19 78 PHE A N 1
ATOM 611 C CA . PHE A 1 78 ? 7.609 10.120 -5.387 1.00 93.19 78 PHE A CA 1
ATOM 612 C C . PHE A 1 78 ? 8.772 9.907 -6.350 1.00 93.19 78 PHE A C 1
ATOM 614 O O . PHE A 1 78 ? 9.061 10.755 -7.193 1.00 93.19 78 PHE A O 1
ATOM 621 N N . LYS A 1 79 ? 9.441 8.760 -6.222 1.00 89.75 79 LYS A N 1
ATOM 622 C CA . LYS A 1 79 ? 10.509 8.354 -7.128 1.00 89.75 79 LYS A CA 1
ATOM 623 C C . LYS A 1 79 ? 9.931 7.602 -8.320 1.00 89.75 79 LYS A C 1
ATOM 625 O O . LYS A 1 79 ? 8.950 6.870 -8.193 1.00 89.75 79 LYS A O 1
ATOM 630 N N . ARG A 1 80 ? 10.583 7.741 -9.473 1.00 85.75 80 ARG A N 1
ATOM 631 C CA . ARG A 1 80 ? 10.261 6.943 -10.657 1.00 85.75 80 ARG A CA 1
ATOM 632 C C . ARG A 1 80 ? 10.582 5.476 -10.376 1.00 85.75 80 ARG A C 1
ATOM 634 O O . ARG A 1 80 ? 11.658 5.171 -9.867 1.00 85.75 80 ARG A O 1
ATOM 641 N N . LEU A 1 81 ? 9.661 4.591 -10.736 1.00 85.69 81 LEU A N 1
ATOM 642 C CA . LEU A 1 81 ? 9.860 3.151 -10.654 1.00 85.69 81 LEU A CA 1
ATOM 643 C C . LEU A 1 81 ? 9.870 2.566 -12.051 1.00 85.69 81 LEU A C 1
ATOM 645 O O . LEU A 1 81 ? 9.052 2.937 -12.893 1.00 85.69 81 LEU A O 1
ATOM 649 N N . ILE A 1 82 ? 10.819 1.672 -12.282 1.00 85.19 82 ILE A N 1
ATOM 650 C CA . ILE A 1 82 ? 11.009 0.998 -13.556 1.00 85.19 82 ILE A CA 1
ATOM 651 C C . ILE A 1 82 ? 10.965 -0.491 -13.251 1.00 85.19 82 ILE A C 1
ATOM 653 O O . ILE A 1 82 ? 11.745 -0.978 -12.433 1.00 85.19 82 ILE A O 1
ATOM 657 N N . GLU A 1 83 ? 10.017 -1.181 -13.871 1.00 82.50 83 GLU A N 1
ATOM 658 C CA . GLU A 1 83 ? 9.964 -2.633 -13.868 1.00 82.50 83 GLU A CA 1
ATOM 659 C C . GLU A 1 83 ? 11.213 -3.179 -14.563 1.00 82.50 83 GLU A C 1
ATOM 661 O O . GLU A 1 83 ? 11.532 -2.786 -15.687 1.00 82.50 83 GLU A O 1
ATOM 666 N N . ARG A 1 84 ? 11.930 -4.076 -13.888 1.00 80.31 84 ARG A N 1
ATOM 667 C CA . ARG A 1 84 ? 13.240 -4.557 -14.347 1.00 80.31 84 ARG A CA 1
ATOM 668 C C . ARG A 1 84 ? 13.191 -5.465 -15.573 1.00 80.31 84 ARG A C 1
ATOM 670 O O . ARG A 1 84 ? 14.176 -5.521 -16.294 1.00 80.31 84 ARG A O 1
ATOM 677 N N . GLU A 1 85 ? 12.083 -6.165 -15.794 1.00 79.38 85 GLU A N 1
ATOM 678 C CA . GLU A 1 85 ? 11.974 -7.177 -16.849 1.00 79.38 85 GLU A CA 1
ATOM 679 C C . GLU A 1 85 ? 11.722 -6.550 -18.226 1.00 79.38 85 GLU A C 1
ATOM 681 O O . GLU A 1 85 ? 12.480 -6.782 -19.161 1.00 79.38 85 GLU A O 1
ATOM 686 N N . ASN A 1 86 ? 10.711 -5.683 -18.335 1.00 79.69 86 ASN A N 1
ATOM 687 C CA . ASN A 1 86 ? 10.306 -5.085 -19.613 1.00 79.69 86 ASN A CA 1
ATOM 688 C C . ASN A 1 86 ? 10.666 -3.594 -19.733 1.00 79.69 86 ASN A C 1
ATOM 690 O O . ASN A 1 86 ? 10.305 -2.942 -20.713 1.00 79.69 86 ASN A O 1
ATOM 694 N N 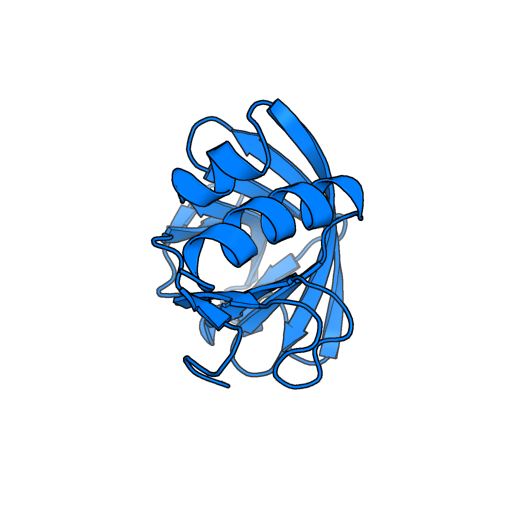. GLY A 1 87 ? 11.316 -3.012 -18.718 1.00 81.56 87 GLY A N 1
ATOM 695 C CA . GLY A 1 87 ? 11.661 -1.586 -18.684 1.00 81.56 87 GLY A CA 1
ATOM 696 C C . GLY A 1 87 ? 10.454 -0.651 -18.539 1.00 81.56 87 GLY A C 1
ATOM 697 O O . GLY A 1 87 ? 10.552 0.547 -18.821 1.00 81.56 87 GLY A O 1
ATOM 698 N N . ILE A 1 88 ? 9.295 -1.166 -18.117 1.00 85.19 88 ILE A N 1
ATOM 699 C CA . ILE A 1 88 ? 8.056 -0.389 -18.035 1.00 85.19 88 ILE A CA 1
ATOM 700 C C . ILE A 1 88 ? 8.119 0.578 -16.852 1.00 85.19 88 ILE A C 1
ATOM 702 O O . ILE A 1 88 ? 8.348 0.192 -15.706 1.00 85.19 88 ILE A O 1
ATOM 706 N N . ILE A 1 89 ? 7.846 1.859 -17.109 1.00 88.00 89 ILE A N 1
ATOM 707 C CA . ILE A 1 89 ? 7.737 2.860 -16.044 1.00 88.00 89 ILE A CA 1
ATOM 708 C C . ILE A 1 89 ? 6.401 2.691 -15.319 1.00 88.00 89 ILE A C 1
ATOM 710 O O . ILE A 1 89 ? 5.333 2.950 -15.885 1.00 88.00 89 ILE A O 1
ATOM 714 N N . VAL A 1 90 ? 6.470 2.337 -14.038 1.00 89.38 90 VAL A N 1
ATOM 715 C CA . VAL A 1 90 ? 5.314 2.263 -13.145 1.00 89.38 90 VAL A CA 1
ATOM 716 C C . VAL A 1 90 ? 5.123 3.615 -12.466 1.00 89.38 90 VAL A C 1
ATOM 718 O O . VAL A 1 90 ? 6.013 4.130 -11.789 1.00 89.38 90 VAL A O 1
ATOM 721 N N . ARG A 1 91 ? 3.943 4.210 -12.657 1.00 92.31 91 ARG A N 1
ATOM 722 C CA . ARG A 1 91 ? 3.596 5.535 -12.122 1.00 92.31 91 ARG A CA 1
ATOM 723 C C . ARG A 1 91 ? 2.830 5.462 -10.811 1.00 92.31 91 ARG A C 1
ATOM 725 O O . ARG A 1 91 ? 2.998 6.336 -9.966 1.00 92.31 91 ARG A O 1
ATOM 732 N N . LYS A 1 92 ? 1.953 4.470 -10.666 1.00 93.88 92 LYS A N 1
ATOM 733 C CA . LYS A 1 92 ? 1.161 4.258 -9.450 1.00 93.88 92 LYS A CA 1
ATOM 734 C C . LYS A 1 92 ? 0.706 2.808 -9.332 1.00 93.88 92 LYS A C 1
ATOM 736 O O . LYS A 1 92 ? 0.524 2.119 -10.342 1.00 93.88 92 LYS A O 1
ATOM 741 N N . LEU A 1 93 ? 0.495 2.397 -8.092 1.00 95.00 93 LEU A N 1
ATOM 742 C CA . LEU A 1 93 ? -0.180 1.169 -7.706 1.00 95.00 93 LEU A CA 1
ATOM 743 C C . LEU A 1 93 ? -1.633 1.511 -7.364 1.00 95.00 93 LEU A C 1
ATOM 745 O O . LEU A 1 93 ? -1.888 2.499 -6.675 1.00 95.00 93 LEU A O 1
ATOM 749 N N . ILE A 1 94 ? -2.577 0.718 -7.854 1.00 96.12 94 ILE A N 1
ATOM 750 C CA . ILE A 1 94 ? -3.990 0.822 -7.492 1.00 96.12 94 ILE A CA 1
ATOM 751 C C . ILE A 1 94 ? -4.355 -0.414 -6.685 1.00 96.12 94 ILE A C 1
ATOM 753 O O . ILE A 1 94 ? -4.106 -1.528 -7.142 1.00 96.12 94 ILE A O 1
ATOM 757 N N . VAL A 1 95 ? -4.968 -0.208 -5.523 1.00 96.62 95 VAL A N 1
ATOM 758 C CA . VAL A 1 95 ? -5.593 -1.272 -4.732 1.00 96.62 95 VAL A CA 1
ATOM 759 C C . VAL A 1 95 ? -7.084 -0.978 -4.689 1.00 96.62 95 VAL A C 1
ATOM 761 O O . VAL A 1 95 ? -7.523 0.006 -4.097 1.00 96.62 95 VAL A O 1
ATOM 764 N N . GLU A 1 96 ? -7.850 -1.789 -5.397 1.00 96.81 96 GLU A N 1
ATOM 765 C CA . GLU A 1 96 ? -9.299 -1.683 -5.498 1.00 96.81 96 GLU A CA 1
ATOM 766 C C . GLU A 1 96 ? -9.931 -2.574 -4.440 1.00 96.81 96 GLU A C 1
ATOM 768 O O . GLU A 1 96 ? -9.840 -3.792 -4.541 1.00 96.81 96 GLU A O 1
ATOM 773 N N . SER A 1 97 ? -10.512 -1.952 -3.420 1.00 94.69 97 SER A N 1
ATOM 774 C CA . SER A 1 97 ? -11.183 -2.602 -2.299 1.00 94.69 97 SER A CA 1
ATOM 775 C C . SER A 1 97 ? -12.149 -1.584 -1.699 1.00 94.69 97 SER A C 1
ATOM 777 O O . SER A 1 97 ? -11.723 -0.532 -1.211 1.00 94.69 97 SER A O 1
ATOM 779 N N . VAL A 1 98 ? -13.448 -1.883 -1.792 1.00 93.00 98 VAL A N 1
ATOM 780 C CA . VAL A 1 98 ? -14.527 -1.005 -1.307 1.00 93.00 98 VAL A CA 1
ATOM 781 C C . VAL A 1 98 ? -14.352 -0.761 0.187 1.00 93.00 98 VAL A C 1
ATOM 783 O O . VAL A 1 98 ? -14.293 0.387 0.620 1.00 93.00 98 VAL A O 1
ATOM 786 N N . GLU A 1 99 ? -14.160 -1.844 0.940 1.00 91.50 99 GLU A N 1
ATOM 787 C CA . GLU A 1 99 ? -13.959 -1.818 2.383 1.00 91.50 99 GLU A CA 1
ATOM 788 C C . GLU A 1 99 ? -12.773 -0.923 2.762 1.00 91.50 99 GLU A C 1
ATOM 790 O O . GLU A 1 99 ? -12.928 0.029 3.526 1.00 91.50 99 GLU A O 1
ATOM 795 N N . LEU A 1 100 ? -11.592 -1.151 2.175 1.00 91.94 100 LEU A N 1
ATOM 796 C CA . LEU A 1 100 ? -10.404 -0.353 2.485 1.00 91.94 100 LEU A CA 1
ATOM 797 C C . LEU A 1 100 ? -10.603 1.136 2.159 1.00 91.94 100 LEU A C 1
ATOM 799 O O . LEU A 1 100 ? -10.220 2.000 2.951 1.00 91.94 100 LEU A O 1
ATOM 803 N N . ALA A 1 101 ? -11.189 1.448 1.001 1.00 93.44 101 ALA A N 1
ATOM 804 C CA . ALA A 1 101 ? -11.426 2.824 0.578 1.00 93.44 101 ALA A CA 1
ATOM 805 C C . ALA A 1 101 ? -12.398 3.553 1.523 1.00 93.44 101 ALA A C 1
ATOM 807 O O . ALA A 1 101 ? -12.120 4.682 1.940 1.00 93.44 101 ALA A O 1
ATOM 808 N N . GLU A 1 102 ? -13.487 2.890 1.913 1.00 91.88 102 GLU A N 1
ATOM 809 C CA . GLU A 1 102 ? -14.465 3.398 2.876 1.00 91.88 102 GLU A CA 1
ATOM 810 C C . GLU A 1 102 ? -13.841 3.680 4.241 1.00 91.88 102 GLU A C 1
ATOM 812 O O . GLU A 1 102 ? -14.047 4.762 4.794 1.00 91.88 102 GLU A O 1
ATOM 817 N N . LYS A 1 103 ? -13.038 2.750 4.778 1.00 90.81 103 LYS A N 1
ATOM 818 C CA . LYS A 1 103 ? -12.444 2.910 6.118 1.00 90.81 103 LYS A CA 1
ATOM 819 C C . LYS A 1 103 ? -11.392 4.005 6.188 1.00 90.81 103 LYS A C 1
ATOM 821 O O . LYS A 1 103 ? -11.311 4.714 7.190 1.00 90.81 103 LYS A O 1
ATOM 826 N N . ILE A 1 104 ? -10.600 4.190 5.134 1.00 91.81 104 ILE A N 1
ATOM 827 C CA . ILE A 1 104 ? -9.664 5.322 5.075 1.00 91.81 104 ILE A CA 1
ATOM 828 C C . ILE A 1 104 ? -10.449 6.643 4.950 1.00 91.81 104 ILE A C 1
ATOM 830 O O . ILE A 1 104 ? -10.105 7.648 5.587 1.00 91.81 104 ILE A O 1
ATOM 834 N N . GLY A 1 105 ? -11.537 6.616 4.180 1.00 91.62 105 GLY A N 1
ATOM 835 C CA . GLY A 1 105 ? -12.446 7.726 3.938 1.00 91.62 105 GLY A CA 1
ATOM 836 C C . GLY A 1 105 ? -12.252 8.314 2.544 1.00 91.62 105 GLY A C 1
ATOM 837 O O . GLY A 1 105 ? -11.129 8.610 2.118 1.00 91.62 105 GLY A O 1
ATOM 838 N N . TYR A 1 106 ? -13.355 8.524 1.832 1.00 87.12 106 TYR A N 1
ATOM 839 C CA . TYR A 1 106 ? -13.345 9.088 0.485 1.00 87.12 106 TYR A CA 1
ATOM 840 C C . TYR A 1 106 ? -12.679 10.469 0.429 1.00 87.12 106 TYR A C 1
ATOM 842 O O . TYR A 1 106 ? -12.726 11.245 1.380 1.00 87.12 106 TYR A O 1
ATOM 850 N N . ASN A 1 107 ? -12.045 10.783 -0.705 1.00 86.00 107 ASN A N 1
ATOM 851 C CA . ASN A 1 107 ? -11.281 12.018 -0.934 1.00 86.00 107 ASN A CA 1
ATOM 852 C C . ASN A 1 107 ? -10.070 12.234 -0.004 1.00 86.00 107 ASN A C 1
ATOM 854 O O . ASN A 1 107 ? -9.400 13.265 -0.113 1.00 86.00 107 ASN A O 1
ATOM 858 N N . THR A 1 108 ? -9.723 11.261 0.847 1.00 92.19 108 THR A N 1
ATOM 859 C CA . THR A 1 108 ? -8.514 11.325 1.675 1.00 92.19 108 THR A CA 1
ATOM 860 C C . THR A 1 108 ? -7.263 11.389 0.802 1.00 92.19 108 THR A C 1
ATOM 862 O O . THR A 1 108 ? -7.083 10.603 -0.135 1.00 92.19 108 THR A O 1
ATOM 865 N N . LYS A 1 109 ? -6.370 12.323 1.140 1.00 95.19 109 LYS A N 1
ATOM 866 C CA . LYS A 1 109 ? -5.013 12.418 0.597 1.00 95.19 109 LYS A CA 1
ATOM 867 C C . LYS A 1 109 ? -4.020 12.374 1.746 1.00 95.19 109 LYS A C 1
ATOM 869 O O . LYS A 1 109 ? -4.175 13.101 2.719 1.00 95.19 109 LYS A O 1
ATOM 874 N N . SER A 1 110 ? -2.994 11.542 1.628 1.00 96.62 110 SER A N 1
ATOM 875 C CA . SER A 1 110 ? -1.952 11.435 2.651 1.00 96.62 110 SER A CA 1
ATOM 876 C C . SER A 1 110 ? -0.616 11.023 2.038 1.00 96.62 110 SER A C 1
ATOM 878 O O . SER A 1 110 ? -0.513 10.810 0.831 1.00 96.62 110 SER A O 1
ATOM 880 N N . VAL A 1 111 ? 0.415 10.929 2.872 1.00 96.81 111 VAL A N 1
ATOM 881 C CA . VAL A 1 111 ? 1.714 10.355 2.509 1.00 96.81 111 VAL A CA 1
ATOM 882 C C . VAL A 1 111 ? 1.797 8.954 3.094 1.00 96.81 111 VAL A C 1
ATOM 884 O O . VAL A 1 111 ? 1.373 8.728 4.227 1.00 96.81 111 VAL A O 1
ATOM 887 N N . VAL A 1 112 ? 2.358 8.030 2.323 1.00 97.25 112 VAL A N 1
ATOM 888 C CA . VAL A 1 112 ? 2.604 6.648 2.732 1.00 97.25 112 VAL A CA 1
ATOM 889 C C . VAL A 1 112 ? 4.073 6.290 2.588 1.00 97.25 112 VAL A C 1
ATOM 891 O O . VAL A 1 112 ? 4.778 6.825 1.728 1.00 97.25 112 VAL A O 1
ATOM 894 N N . TYR A 1 113 ? 4.511 5.366 3.432 1.00 96.38 113 TYR A N 1
ATOM 895 C CA . TYR A 1 113 ? 5.773 4.657 3.287 1.00 96.38 113 TYR A CA 1
ATOM 896 C C . TYR A 1 113 ? 5.531 3.360 2.517 1.00 96.38 113 TYR A C 1
ATOM 898 O O . TYR A 1 113 ? 4.546 2.672 2.768 1.00 96.38 113 TYR A O 1
ATOM 906 N N . ILE A 1 114 ? 6.426 3.016 1.600 1.00 96.12 114 ILE A N 1
ATOM 907 C CA . ILE A 1 114 ? 6.369 1.798 0.794 1.00 96.12 114 ILE A CA 1
ATOM 908 C C . ILE A 1 114 ? 7.665 1.036 1.041 1.00 96.12 114 ILE A C 1
ATOM 910 O O . ILE A 1 114 ? 8.739 1.548 0.722 1.00 96.12 114 ILE A O 1
ATOM 914 N N . GLY A 1 115 ? 7.575 -0.168 1.598 1.00 94.69 115 GLY A N 1
ATOM 915 C CA . GLY A 1 115 ? 8.723 -1.037 1.847 1.00 94.69 115 GLY A CA 1
ATOM 916 C C . GLY A 1 115 ? 8.661 -2.309 1.009 1.00 94.69 115 GLY A C 1
ATOM 917 O O . GLY A 1 115 ? 7.647 -3.001 1.003 1.00 94.69 115 GLY A O 1
ATOM 918 N N . GLY A 1 116 ? 9.747 -2.625 0.306 1.00 93.81 116 GLY A N 1
ATOM 919 C CA . GLY A 1 116 ? 9.916 -3.879 -0.423 1.00 93.81 116 GLY A CA 1
ATOM 920 C C . GL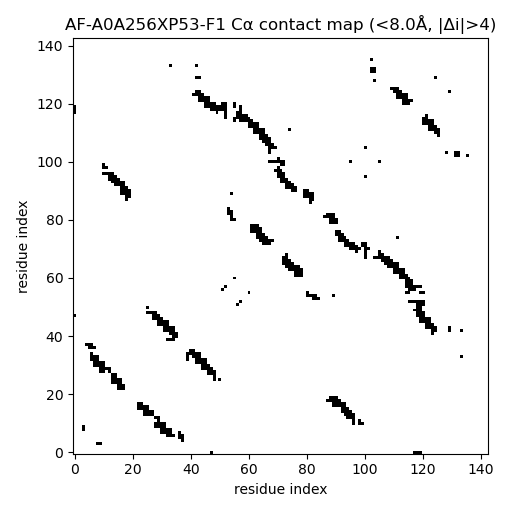Y A 1 116 ? 10.271 -5.027 0.514 1.00 93.81 116 GLY A C 1
ATOM 921 O O . GLY A 1 116 ? 11.248 -4.942 1.262 1.00 93.81 116 GLY A O 1
ATOM 922 N N . LYS A 1 117 ? 9.516 -6.125 0.434 1.00 93.06 117 LYS A N 1
ATOM 923 C CA . LYS A 1 117 ? 9.773 -7.376 1.158 1.00 93.06 117 LYS A CA 1
ATOM 924 C C . LYS A 1 117 ? 9.863 -8.547 0.183 1.00 93.06 117 LYS A C 1
ATOM 926 O O . LYS A 1 117 ? 9.448 -8.443 -0.966 1.00 93.06 117 LYS A O 1
ATOM 931 N N . VAL A 1 118 ? 10.418 -9.672 0.627 1.00 92.06 118 VAL A N 1
ATOM 932 C CA . VAL A 1 118 ? 10.471 -10.881 -0.208 1.00 92.06 118 VAL A CA 1
ATOM 933 C C . VAL A 1 118 ? 9.050 -11.370 -0.493 1.00 92.06 118 VAL A C 1
ATOM 935 O O . VAL A 1 118 ? 8.312 -11.717 0.431 1.00 92.06 118 VAL A O 1
ATOM 938 N N . GLY A 1 119 ? 8.687 -11.404 -1.775 1.00 92.25 119 GLY A N 1
ATOM 939 C CA . GLY A 1 119 ? 7.369 -11.809 -2.253 1.00 92.25 119 GLY A CA 1
ATOM 940 C C . GLY A 1 119 ? 6.298 -10.728 -2.124 1.00 92.25 119 GLY A C 1
ATOM 941 O O . GLY A 1 119 ? 5.124 -11.070 -2.089 1.00 92.25 119 GLY A O 1
ATOM 942 N N . GLY A 1 120 ? 6.652 -9.445 -1.990 1.00 94.56 120 GLY A N 1
ATOM 943 C CA . GLY A 1 120 ? 5.646 -8.384 -1.921 1.00 94.56 120 GLY A CA 1
ATOM 944 C C . GLY A 1 120 ? 6.149 -7.011 -1.484 1.00 94.56 120 GLY A C 1
ATOM 945 O O . GLY A 1 120 ? 7.345 -6.718 -1.465 1.00 94.56 120 GLY A O 1
ATOM 946 N N . ILE A 1 121 ? 5.213 -6.164 -1.072 1.00 95.50 121 ILE A N 1
ATOM 947 C CA . ILE A 1 121 ? 5.478 -4.870 -0.434 1.00 95.50 121 ILE A CA 1
ATOM 948 C C . ILE A 1 121 ? 4.598 -4.699 0.803 1.00 95.50 121 ILE A C 1
ATOM 950 O O . ILE A 1 121 ? 3.600 -5.398 0.969 1.00 95.50 121 ILE A O 1
ATOM 954 N N . PHE A 1 122 ? 4.949 -3.737 1.648 1.00 95.06 122 PHE A N 1
ATOM 955 C CA . PHE A 1 122 ? 4.064 -3.226 2.686 1.00 95.06 122 PHE A CA 1
ATOM 956 C C . PHE A 1 122 ? 3.910 -1.710 2.583 1.00 95.06 122 PHE A C 1
ATOM 958 O O . PHE A 1 122 ? 4.844 -0.999 2.199 1.00 95.06 122 PHE A O 1
ATOM 965 N N . ILE A 1 123 ? 2.728 -1.218 2.940 1.00 96.25 123 ILE A N 1
ATOM 966 C CA . ILE A 1 123 ? 2.361 0.193 2.924 1.00 96.25 123 ILE A CA 1
ATOM 967 C C . ILE A 1 123 ? 2.120 0.656 4.357 1.00 96.25 123 ILE A C 1
ATOM 969 O O . ILE A 1 123 ? 1.169 0.236 5.017 1.00 96.25 123 ILE A O 1
ATOM 973 N N . GLY A 1 124 ? 2.987 1.542 4.834 1.00 95.12 124 GLY A N 1
ATOM 974 C CA . GLY A 1 124 ? 2.819 2.232 6.106 1.00 95.12 124 GLY A CA 1
ATOM 975 C C . GLY A 1 124 ? 2.003 3.509 5.925 1.00 95.12 124 GLY A C 1
ATOM 976 O O . GLY A 1 124 ? 2.305 4.322 5.047 1.00 95.12 124 GLY A O 1
ATOM 977 N N . PHE A 1 125 ? 1.001 3.711 6.778 1.00 94.56 125 PHE A N 1
ATOM 978 C CA . PHE A 1 125 ? 0.176 4.921 6.784 1.00 94.56 125 PHE A CA 1
ATOM 979 C C . PHE A 1 125 ? 0.555 5.869 7.924 1.00 94.56 125 PHE A C 1
ATOM 981 O O . PHE A 1 125 ? 1.185 5.477 8.907 1.00 94.56 125 PHE A O 1
ATOM 988 N N . LYS A 1 126 ? 0.132 7.132 7.812 1.00 92.69 126 LYS A N 1
ATOM 989 C CA . LYS A 1 126 ? 0.158 8.070 8.941 1.00 92.69 126 LYS A CA 1
ATOM 990 C C . LYS A 1 126 ? -0.798 7.623 10.049 1.00 92.69 126 LYS A C 1
ATOM 992 O O . LYS A 1 126 ? -1.827 7.011 9.770 1.00 92.69 126 LYS A O 1
ATOM 997 N N . LYS A 1 127 ? -0.476 8.016 11.285 1.00 87.50 127 LYS A N 1
ATOM 998 C CA . LYS A 1 127 ? -1.204 7.665 12.514 1.00 87.50 127 LYS A CA 1
ATOM 999 C C . LYS A 1 127 ? -2.726 7.839 12.398 1.00 87.50 127 LYS A C 1
ATOM 1001 O O . LYS A 1 127 ? -3.443 6.899 12.694 1.00 87.50 127 LYS A O 1
ATOM 1006 N N . GLU A 1 128 ? -3.195 8.958 11.850 1.00 89.50 128 GLU A N 1
ATOM 1007 C CA . GLU A 1 128 ? -4.630 9.249 11.659 1.00 89.50 128 GLU A CA 1
ATOM 1008 C C . GLU A 1 128 ? -5.376 8.190 10.825 1.00 89.50 128 GLU A C 1
ATOM 1010 O O . GLU A 1 128 ? -6.538 7.888 11.076 1.00 89.50 128 GLU A O 1
ATOM 1015 N N . ILE A 1 129 ? -4.722 7.622 9.805 1.00 91.62 129 ILE A N 1
ATOM 1016 C CA . ILE A 1 129 ? -5.302 6.548 8.985 1.00 91.62 129 ILE A CA 1
ATOM 1017 C C . ILE A 1 129 ? -5.191 5.213 9.721 1.00 91.62 129 ILE A C 1
ATOM 1019 O O . ILE A 1 129 ? -6.104 4.397 9.652 1.00 91.62 129 ILE A O 1
ATOM 1023 N N . LEU A 1 130 ? -4.080 4.990 10.427 1.00 88.31 130 LEU A N 1
ATOM 1024 C CA . LEU A 1 130 ? -3.879 3.770 11.203 1.00 88.31 130 LEU A CA 1
ATOM 1025 C C . LEU A 1 130 ? -4.928 3.613 12.297 1.00 88.31 130 LEU A C 1
ATOM 1027 O O . LEU A 1 130 ? -5.444 2.516 12.442 1.00 88.31 130 LEU A O 1
ATOM 1031 N N . GLU A 1 131 ? -5.263 4.683 13.014 1.00 85.69 131 GLU A N 1
ATOM 1032 C CA . GLU A 1 131 ? -6.284 4.666 14.069 1.00 85.69 131 GLU A CA 1
ATOM 1033 C C . GLU A 1 131 ? -7.657 4.286 13.500 1.00 85.69 131 GLU A C 1
ATOM 1035 O O . GLU A 1 131 ? -8.291 3.368 14.006 1.00 85.69 131 GLU A O 1
ATOM 1040 N N . LYS A 1 132 ? -8.060 4.870 12.361 1.00 87.00 132 LYS A N 1
ATOM 1041 C CA . LYS A 1 132 ? -9.308 4.496 11.667 1.00 87.00 132 LYS A CA 1
ATOM 1042 C C . LYS A 1 132 ? -9.359 3.019 11.278 1.00 87.00 132 LYS A C 1
ATOM 1044 O O . LYS A 1 132 ? -10.399 2.379 11.413 1.00 87.00 132 LYS A O 1
ATOM 1049 N N . LEU A 1 133 ? -8.252 2.492 10.751 1.00 87.25 133 LEU A N 1
ATOM 1050 C CA . LEU A 1 133 ? -8.167 1.085 10.365 1.00 87.25 133 LEU A CA 1
ATOM 1051 C C . LEU A 1 133 ? -8.173 0.188 11.612 1.00 87.25 133 LEU A C 1
ATOM 1053 O O . LEU A 1 133 ? -8.944 -0.761 11.674 1.00 87.25 133 LEU A O 1
ATOM 1057 N N . GLN A 1 134 ? -7.364 0.497 12.626 1.00 80.88 134 GLN A N 1
ATOM 1058 C CA . GLN A 1 134 ? -7.281 -0.294 13.855 1.00 80.88 134 GLN A CA 1
ATOM 1059 C C . GLN A 1 134 ? -8.628 -0.373 14.575 1.00 80.88 134 GLN A C 1
ATOM 1061 O O . GLN A 1 134 ? -9.055 -1.480 14.878 1.00 80.88 134 GLN A O 1
ATOM 1066 N N . ASP A 1 135 ? -9.313 0.755 14.772 1.00 80.00 135 ASP A N 1
ATOM 1067 C CA . ASP A 1 135 ? -10.598 0.809 15.480 1.00 80.00 135 ASP A CA 1
ATOM 1068 C C . ASP A 1 135 ? -11.688 -0.031 14.811 1.00 80.00 135 ASP A C 1
ATOM 1070 O O . ASP A 1 135 ? -12.554 -0.591 15.484 1.00 80.00 135 ASP A O 1
ATOM 1074 N N . PHE A 1 136 ? -11.679 -0.106 13.481 1.00 75.12 136 PHE A N 1
ATOM 1075 C CA . PHE A 1 136 ? -12.673 -0.880 12.748 1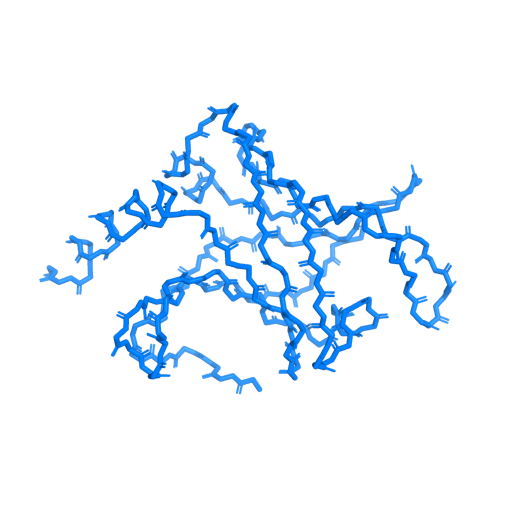.00 75.12 136 PHE A CA 1
ATOM 1076 C C . PHE A 1 136 ? -12.406 -2.385 12.851 1.00 75.12 136 PHE A C 1
ATOM 1078 O O . PHE A 1 136 ? -13.313 -3.183 13.101 1.00 75.12 136 PHE A O 1
ATOM 1085 N N . TYR A 1 137 ? -11.149 -2.770 12.662 1.00 71.62 137 TYR A N 1
ATOM 1086 C CA . TYR A 1 137 ? -10.772 -4.168 12.545 1.00 71.62 137 TYR A CA 1
ATOM 1087 C C . TYR A 1 137 ? -10.557 -4.856 13.901 1.00 71.62 137 TYR A C 1
ATOM 1089 O O . TYR A 1 137 ? -10.797 -6.054 13.989 1.00 71.62 137 TYR A O 1
ATOM 1097 N N . SER A 1 138 ? -10.200 -4.138 14.972 1.00 69.62 138 SER A N 1
ATOM 1098 C CA . SER A 1 138 ? -10.190 -4.715 16.329 1.00 69.62 138 SER A CA 1
ATOM 1099 C C . SER A 1 138 ? -11.594 -5.133 16.767 1.00 69.62 138 SER A C 1
ATOM 1101 O O . SER A 1 138 ? -11.806 -6.271 17.168 1.00 69.62 138 SER A O 1
ATOM 1103 N N . ARG A 1 139 ? -12.591 -4.264 16.560 1.00 64.19 139 ARG A N 1
ATOM 1104 C CA . ARG A 1 139 ? -13.995 -4.539 16.917 1.00 64.19 139 ARG A CA 1
ATOM 1105 C C . ARG A 1 139 ? -14.583 -5.743 16.187 1.00 64.19 139 ARG A C 1
ATOM 1107 O O . ARG A 1 139 ? -15.421 -6.441 16.741 1.00 64.19 139 ARG A O 1
ATOM 1114 N N . THR A 1 140 ? -14.156 -5.968 14.948 1.00 61.12 140 THR A N 1
ATOM 1115 C CA . THR A 1 140 ? -14.718 -7.014 14.080 1.00 61.12 140 THR A CA 1
ATOM 1116 C C . THR A 1 140 ? -14.097 -8.392 14.340 1.00 61.12 140 THR A C 1
ATOM 1118 O O . THR A 1 140 ? -14.741 -9.395 14.063 1.00 61.12 140 THR A O 1
ATOM 1121 N N . TYR A 1 141 ? -12.873 -8.453 14.879 1.00 59.06 141 TYR A N 1
ATOM 1122 C CA . TYR A 1 141 ? -12.122 -9.704 15.077 1.00 59.06 141 TYR A CA 1
ATOM 1123 C C . TYR A 1 141 ? -11.916 -10.098 16.554 1.00 59.06 141 TYR A C 1
ATOM 1125 O O . TYR A 1 141 ? -11.371 -11.166 16.819 1.00 59.06 141 TYR A O 1
ATOM 1133 N N . GLU A 1 142 ? -12.350 -9.266 17.508 1.00 52.78 142 GLU A N 1
ATOM 1134 C CA . GLU A 1 142 ? -12.473 -9.609 18.939 1.00 52.78 142 GLU A CA 1
ATOM 1135 C C . GLU A 1 142 ? -13.912 -10.012 19.345 1.00 52.78 142 GLU A C 1
ATOM 1137 O O . GLU A 1 142 ? -14.168 -10.230 20.530 1.00 52.78 142 GLU A O 1
ATOM 1142 N N . SER A 1 143 ? -14.840 -10.112 18.380 1.00 42.25 143 SER A N 1
ATOM 1143 C CA . SER A 1 143 ? -16.230 -10.585 18.558 1.00 42.25 143 SER A CA 1
ATOM 1144 C C . SER A 1 143 ? -16.410 -11.991 17.992 1.00 42.25 143 SER A C 1
ATOM 1146 O O . SER A 1 143 ? -17.214 -12.753 18.573 1.00 42.25 143 SER A O 1
#

Nearest PDB structures (foldseek):
  3cgl-assembly1_B  TM=3.675E-01  e=2.097E-01  unclassified
  2zo7-assembly1_A-2  TM=3.534E-01  e=2.343E-01  Lithophyllon concinna
  2gw4-assembly1_B  TM=3.624E-01  e=4.824E-01  Trachyphyllia geoffroyi
  2btj-assembly1_B  TM=3.508E-01  e=3.863E-01  Lobophyllia hemprichii
  1zux-assembly1_D  TM=3.316E-01  e=2.619E-01  Lobophyllia hemprichii

Sequence (143 aa):
MTGPGPGKIPLDAKVYLTSTFRRLRINCEVYLHLKGYSHARVTHLDIECPEVNNVFPPGTNAYGFLKVKGNYIEIIPFKRLIERENGIIVRKLIVESVELAEKIGYNTKSVVYIGGKVGGIFIGFKKEILEKLQDFYSRTYES